Protein AF-S6UT61-F1 (afdb_monomer_lite)

Radius of gyration: 16.32 Å; chains: 1; bounding box: 51×24×48 Å

InterPro domains:
  IPR050692 HTH-type transcriptional repressor FabR [PTHR47752] (1-132)
  IPR054129 DesT tetracyclin repressor-like, C-terminal domain [PF21943] (9-123)

Organism: NCBI:txid1194404

Sequence (134 aa):
MRHNEFAMGGLIRASVKIFLERVAANRSQFLFLAREQYGGSLKVRQALGALREGISADLTADLAKMPKWQHLNADALSIIADLVVKSVFAMLPELIDPPPASLAPHLTPQAKITQQLRFIFIGARHWRGLGSHD

pLDDT: mean 84.55, std 11.59, range [38.84, 96.5]

Secondary structure (DSSP, 8-state):
-HHHHHHHHHHHHHHHHHHHHHHHHTHHHHHHHHHHTTSS-HHHHHHHHHHHHHHHHHHHHHHHT-GGGTTS-HHHHHHHHHHHHHHHHHHHHHHHSPPPTT--GGGSHHHHHHHHHHHHHHHHHH---SPP--

Structure (mmCIF, N/CA/C/O backbone):
data_AF-S6UT61-F1
#
_entry.id   AF-S6UT61-F1
#
loop_
_atom_site.group_PDB
_atom_site.id
_atom_site.type_symbol
_atom_site.label_atom_id
_atom_site.label_alt_id
_atom_site.label_comp_id
_atom_site.label_asym_id
_atom_site.label_entity_id
_atom_site.label_seq_id
_atom_site.pdbx_PDB_ins_code
_atom_site.Cartn_x
_atom_site.Cartn_y
_atom_site.Cartn_z
_atom_site.occupancy
_atom_site.B_iso_or_equiv
_atom_site.auth_seq_id
_atom_site.auth_comp_id
_atom_site.auth_asym_id
_atom_site.auth_atom_id
_atom_site.pdbx_PDB_model_num
ATOM 1 N N . MET A 1 1 ? 0.206 2.736 -27.798 1.00 49.72 1 MET A N 1
ATOM 2 C CA . MET A 1 1 ? 0.309 3.205 -26.393 1.00 49.72 1 MET A CA 1
ATOM 3 C C . MET A 1 1 ? -0.981 3.001 -25.588 1.00 49.72 1 MET A C 1
ATOM 5 O O . MET A 1 1 ? -0.908 2.320 -24.574 1.00 49.72 1 MET A O 1
ATOM 9 N N . ARG A 1 2 ? -2.160 3.444 -26.062 1.00 50.34 2 ARG A N 1
ATOM 10 C CA . ARG A 1 2 ? -3.456 3.320 -25.348 1.00 50.34 2 ARG A CA 1
ATOM 11 C C . ARG A 1 2 ? -3.821 1.912 -24.833 1.00 50.34 2 ARG A C 1
ATOM 13 O O . ARG A 1 2 ? -4.265 1.776 -23.701 1.00 50.34 2 ARG A O 1
ATOM 20 N N . HIS A 1 3 ? -3.587 0.847 -25.608 1.00 49.12 3 HIS A N 1
ATOM 21 C CA . HIS A 1 3 ? -3.941 -0.530 -25.209 1.00 49.12 3 HIS A CA 1
ATOM 22 C C . HIS A 1 3 ? -3.288 -0.965 -23.878 1.00 49.12 3 HIS A C 1
ATOM 24 O O . HIS A 1 3 ? -3.921 -1.604 -23.041 1.00 49.12 3 HIS A O 1
ATOM 30 N N . ASN A 1 4 ? -2.046 -0.534 -23.631 1.00 55.66 4 ASN A N 1
ATOM 31 C CA . ASN A 1 4 ? -1.285 -0.912 -22.437 1.00 55.66 4 ASN A CA 1
ATOM 32 C C . ASN A 1 4 ? -1.665 -0.081 -21.191 1.00 55.66 4 ASN A C 1
ATOM 34 O O . ASN A 1 4 ? -1.335 -0.449 -20.063 1.00 55.66 4 ASN A O 1
ATOM 38 N N . GLU A 1 5 ? -2.334 1.062 -21.373 1.00 57.28 5 GLU A N 1
ATOM 39 C CA . GLU A 1 5 ? -2.908 1.878 -20.292 1.00 57.28 5 GLU A CA 1
ATOM 40 C C . GLU A 1 5 ? -4.273 1.346 -19.857 1.00 57.28 5 GLU A C 1
ATOM 42 O O . GLU A 1 5 ? -4.550 1.283 -18.660 1.00 57.28 5 GLU A O 1
ATOM 47 N N . PHE A 1 6 ? -5.096 0.891 -20.809 1.00 57.09 6 PHE A N 1
ATOM 48 C CA . PHE A 1 6 ? -6.367 0.227 -20.512 1.00 57.09 6 PHE A CA 1
ATOM 49 C C . PHE A 1 6 ? -6.155 -1.107 -19.791 1.00 57.09 6 PHE A C 1
ATOM 51 O O . PHE A 1 6 ? -6.825 -1.362 -18.792 1.00 57.09 6 PHE A O 1
ATOM 58 N N . ALA A 1 7 ? -5.170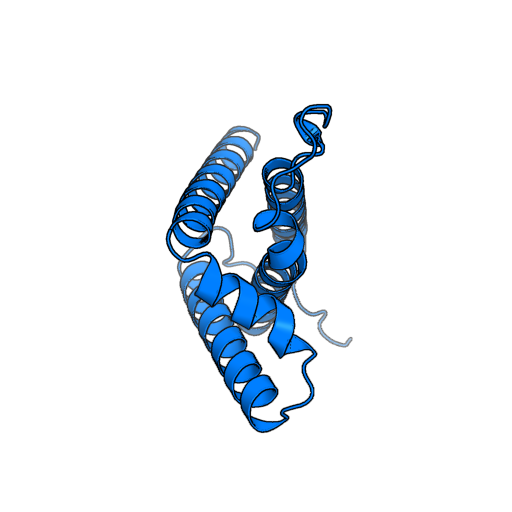 -1.907 -20.216 1.00 61.31 7 ALA A N 1
ATOM 59 C CA . ALA A 1 7 ? -4.812 -3.150 -19.534 1.00 61.31 7 ALA A CA 1
ATOM 60 C C . ALA A 1 7 ? -4.322 -2.906 -18.093 1.00 61.31 7 ALA A C 1
ATOM 62 O O . ALA A 1 7 ? -4.744 -3.594 -17.166 1.00 61.31 7 ALA A O 1
ATOM 63 N N . MET A 1 8 ? -3.481 -1.886 -17.876 1.00 64.31 8 MET A N 1
ATOM 64 C CA . MET A 1 8 ? -3.005 -1.536 -16.532 1.00 64.31 8 MET A CA 1
ATOM 65 C C . MET A 1 8 ? -4.132 -0.977 -15.652 1.00 64.31 8 MET A C 1
ATOM 67 O O . MET A 1 8 ? -4.265 -1.377 -14.500 1.00 64.31 8 MET A O 1
ATOM 71 N N . GLY A 1 9 ? -4.982 -0.103 -16.196 1.00 65.12 9 GLY A N 1
ATOM 72 C CA . GLY A 1 9 ? -6.158 0.402 -15.487 1.00 65.12 9 GLY A CA 1
ATOM 73 C C . GLY A 1 9 ? -7.153 -0.706 -15.126 1.00 65.12 9 GLY A C 1
ATOM 74 O O . GLY A 1 9 ? -7.752 -0.656 -14.052 1.00 65.12 9 GLY A O 1
ATOM 75 N N . GLY A 1 10 ? -7.296 -1.719 -15.986 1.00 73.44 10 GLY A N 1
ATOM 76 C CA . GLY A 1 10 ? -8.080 -2.924 -15.714 1.00 73.44 10 GLY A CA 1
ATOM 77 C C . GLY A 1 10 ? -7.491 -3.761 -14.579 1.00 73.44 10 GLY A C 1
ATOM 78 O O . GLY A 1 10 ? -8.215 -4.116 -13.651 1.00 73.44 10 GLY A O 1
ATOM 79 N N . LEU A 1 11 ? -6.175 -3.997 -14.603 1.00 76.12 11 LEU A N 1
ATOM 80 C CA . LEU A 1 11 ? -5.480 -4.762 -13.565 1.00 76.12 11 LEU A CA 1
ATOM 81 C C . LEU A 1 11 ? -5.536 -4.059 -12.201 1.00 76.12 11 LEU A C 1
ATOM 83 O O . LEU A 1 11 ? -5.898 -4.685 -11.213 1.00 76.12 11 LEU A O 1
ATOM 87 N N . ILE A 1 12 ? -5.273 -2.747 -12.152 1.00 78.81 12 ILE A N 1
ATOM 88 C CA . ILE A 1 12 ? -5.366 -1.955 -10.914 1.00 78.81 12 ILE A CA 1
ATOM 89 C C . ILE A 1 12 ? -6.779 -2.038 -10.338 1.00 78.81 12 ILE A C 1
ATOM 91 O O . ILE A 1 12 ? -6.944 -2.289 -9.149 1.00 78.81 12 ILE A O 1
ATOM 95 N N . ARG A 1 13 ? -7.809 -1.867 -11.174 1.00 76.88 13 ARG A N 1
ATOM 96 C CA . ARG A 1 13 ? -9.203 -1.937 -10.722 1.00 76.88 13 ARG A CA 1
ATOM 97 C C . ARG A 1 13 ? -9.549 -3.318 -10.160 1.00 76.88 13 ARG A C 1
ATOM 99 O O . ARG A 1 13 ? -10.234 -3.387 -9.143 1.00 76.88 13 ARG A O 1
ATOM 106 N N . ALA A 1 14 ? -9.087 -4.390 -10.803 1.00 80.62 14 ALA A N 1
ATOM 107 C CA . ALA A 1 14 ? -9.299 -5.755 -10.331 1.00 80.62 14 ALA A CA 1
ATOM 108 C C . ALA A 1 14 ? -8.593 -6.004 -8.989 1.00 80.62 14 ALA A C 1
ATOM 110 O O . ALA A 1 14 ? -9.234 -6.464 -8.046 1.00 80.62 14 ALA A O 1
ATOM 111 N N . SER A 1 15 ? -7.320 -5.621 -8.864 1.00 79.50 15 SER A N 1
ATOM 112 C CA . SER A 1 15 ? -6.554 -5.772 -7.621 1.00 79.50 15 SER A CA 1
ATOM 113 C C . SER A 1 15 ? -7.141 -4.953 -6.473 1.00 79.50 15 SER A C 1
ATOM 115 O O . SER A 1 15 ? -7.285 -5.469 -5.367 1.00 79.50 15 SER A O 1
ATOM 117 N N . VAL A 1 16 ? -7.552 -3.705 -6.733 1.00 81.56 16 VAL A N 1
ATOM 118 C CA . VAL A 1 16 ? -8.253 -2.872 -5.744 1.00 81.56 16 VAL A CA 1
ATOM 119 C C . VAL A 1 16 ? -9.551 -3.542 -5.314 1.00 81.56 16 VAL A C 1
ATOM 121 O O . VAL A 1 16 ? -9.821 -3.615 -4.123 1.00 81.56 16 VAL A O 1
ATOM 124 N N . LYS A 1 17 ? -10.346 -4.069 -6.251 1.00 82.50 17 LYS A N 1
ATOM 125 C CA . LYS A 1 17 ? -11.600 -4.751 -5.912 1.00 82.50 17 LYS A CA 1
ATOM 126 C C . LYS A 1 17 ? -11.359 -5.949 -4.985 1.00 82.50 17 LYS A C 1
ATOM 128 O O . LYS A 1 17 ? -12.002 -6.030 -3.946 1.00 82.50 17 LYS A O 1
ATOM 133 N N . ILE A 1 18 ? -10.399 -6.816 -5.316 1.00 84.75 18 ILE A N 1
ATOM 134 C CA . ILE A 1 18 ? -10.035 -7.980 -4.487 1.00 84.75 18 ILE A CA 1
ATOM 135 C C . ILE A 1 18 ? -9.564 -7.534 -3.097 1.00 84.75 18 ILE A C 1
ATOM 137 O O . ILE A 1 18 ? -9.953 -8.114 -2.084 1.00 84.75 18 ILE A O 1
ATOM 141 N N . PHE A 1 19 ? -8.745 -6.483 -3.028 1.00 84.69 19 PHE A N 1
ATOM 142 C CA . PHE A 1 19 ? -8.306 -5.919 -1.756 1.00 84.69 19 PHE A CA 1
ATOM 143 C C . PHE A 1 19 ? -9.489 -5.422 -0.914 1.00 84.69 19 PHE A C 1
ATOM 145 O O . PHE A 1 19 ? -9.584 -5.757 0.263 1.00 84.69 19 PHE A O 1
ATOM 152 N N . LEU A 1 20 ? -10.430 -4.691 -1.515 1.00 82.44 20 LEU A N 1
ATOM 153 C CA . LEU A 1 20 ? -11.619 -4.193 -0.819 1.00 82.44 20 LEU A CA 1
ATOM 154 C C . LEU A 1 20 ? -12.535 -5.318 -0.334 1.00 82.44 20 LEU A C 1
ATOM 156 O O . LEU A 1 20 ? -13.057 -5.234 0.774 1.00 82.44 2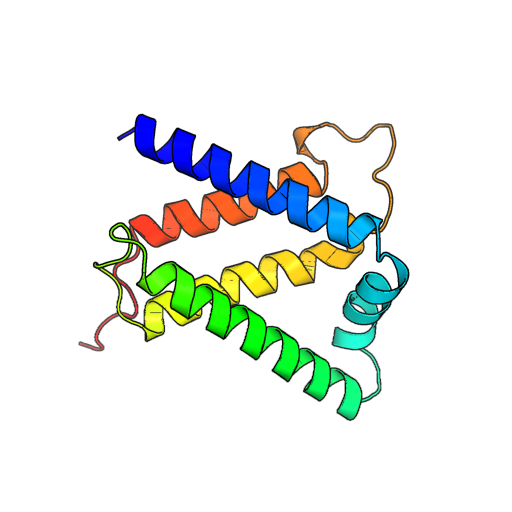0 LEU A O 1
ATOM 160 N N . GLU A 1 21 ? -12.683 -6.392 -1.110 1.00 85.12 21 GLU A N 1
ATOM 161 C CA . GLU A 1 21 ? -13.404 -7.595 -0.678 1.00 85.12 21 GLU A CA 1
ATOM 162 C C . GLU A 1 21 ? -12.748 -8.212 0.570 1.00 85.12 21 GLU A C 1
ATOM 164 O O . GLU A 1 21 ? -13.440 -8.588 1.519 1.00 85.12 21 GLU A O 1
ATOM 169 N N . ARG A 1 22 ? -11.409 -8.248 0.630 1.00 86.38 22 ARG A N 1
ATOM 170 C CA . ARG A 1 22 ? -10.668 -8.714 1.815 1.00 86.38 22 ARG A CA 1
ATOM 171 C C . ARG A 1 22 ? -10.803 -7.775 3.011 1.00 86.38 22 ARG A C 1
ATOM 173 O O . ARG A 1 22 ? -10.945 -8.275 4.129 1.00 86.38 22 ARG A O 1
ATOM 180 N N . VAL A 1 23 ? -10.785 -6.459 2.790 1.00 85.19 23 VAL A N 1
ATOM 181 C CA . VAL A 1 23 ? -11.009 -5.449 3.839 1.00 85.19 23 VAL A CA 1
ATOM 182 C C . VAL A 1 23 ? -12.406 -5.601 4.432 1.00 85.19 23 VAL A C 1
ATOM 184 O O . VAL A 1 23 ? -12.543 -5.677 5.651 1.00 85.19 23 VAL A O 1
ATOM 187 N N . ALA A 1 24 ? -13.429 -5.724 3.584 1.00 82.81 24 ALA A N 1
ATOM 188 C CA . ALA A 1 24 ? -14.809 -5.921 4.014 1.00 82.81 24 ALA A CA 1
ATOM 189 C C . ALA A 1 24 ? -14.977 -7.226 4.811 1.00 82.81 24 ALA A C 1
ATOM 191 O O . ALA A 1 24 ? -15.592 -7.220 5.877 1.00 82.81 24 ALA A O 1
ATOM 192 N N . ALA A 1 25 ? -14.370 -8.323 4.345 1.00 87.69 25 ALA A N 1
ATOM 193 C CA . ALA A 1 25 ? -14.421 -9.618 5.025 1.00 87.69 25 ALA A CA 1
ATOM 194 C C . ALA A 1 25 ? -13.674 -9.644 6.374 1.00 87.69 25 ALA A C 1
ATOM 196 O O . ALA A 1 25 ? -14.007 -10.451 7.236 1.00 87.69 25 ALA A O 1
ATOM 197 N N . ASN A 1 26 ? -12.679 -8.771 6.578 1.00 88.50 26 ASN A N 1
ATOM 198 C CA . ASN A 1 26 ? -11.824 -8.750 7.775 1.00 88.50 26 ASN A CA 1
ATOM 199 C C . ASN A 1 26 ? -11.834 -7.378 8.469 1.00 88.50 26 ASN A C 1
ATOM 201 O O . ASN A 1 26 ? -10.810 -6.915 8.978 1.00 88.50 26 ASN A O 1
ATOM 205 N N . ARG A 1 27 ? -12.998 -6.716 8.494 1.00 85.56 27 ARG A N 1
ATOM 206 C CA . ARG A 1 27 ? -13.151 -5.309 8.906 1.00 85.56 27 ARG A CA 1
ATOM 207 C C . ARG A 1 27 ? -12.454 -4.963 10.226 1.00 85.56 27 ARG A C 1
ATOM 209 O O . ARG A 1 27 ? -11.753 -3.960 10.300 1.00 85.56 27 ARG A O 1
ATOM 216 N N . SER A 1 28 ? -12.628 -5.780 11.266 1.00 88.38 28 SER A N 1
ATOM 217 C CA . SER A 1 28 ? -12.046 -5.535 12.596 1.00 88.38 28 SER A CA 1
ATOM 218 C C . SER A 1 28 ? -10.515 -5.541 12.590 1.00 88.38 28 SER A C 1
ATOM 220 O O . SER A 1 28 ? -9.897 -4.707 13.250 1.00 88.38 28 SER A O 1
ATOM 222 N N . GLN A 1 29 ? -9.902 -6.433 11.810 1.00 89.31 29 GLN A N 1
ATOM 223 C CA . GLN A 1 29 ? -8.449 -6.509 11.668 1.00 89.31 29 GLN A CA 1
ATOM 224 C C . GLN A 1 29 ? -7.923 -5.262 10.958 1.00 89.31 29 GLN A C 1
ATOM 226 O O . GLN A 1 29 ? -6.997 -4.621 11.443 1.00 89.31 29 GLN A O 1
ATOM 231 N N . PHE A 1 30 ? -8.557 -4.850 9.858 1.00 88.38 30 PHE A N 1
ATOM 232 C CA . PHE A 1 30 ? -8.142 -3.645 9.139 1.00 88.38 30 PHE A CA 1
ATOM 233 C C . PHE A 1 30 ? -8.379 -2.355 9.939 1.00 88.38 30 PHE A C 1
ATOM 235 O O . PHE A 1 30 ? -7.557 -1.444 9.850 1.00 88.38 30 PHE A O 1
ATOM 242 N N . LEU A 1 31 ? -9.416 -2.288 10.784 1.00 86.50 31 LEU A N 1
ATOM 243 C CA . LEU A 1 31 ? -9.593 -1.186 11.745 1.00 86.50 31 LEU A CA 1
ATOM 244 C C . LEU A 1 31 ? -8.458 -1.118 12.755 1.00 86.50 31 LEU A C 1
ATOM 246 O O . LEU A 1 31 ? -7.965 -0.032 13.052 1.00 86.50 31 LEU A O 1
ATOM 250 N N . PHE A 1 32 ? -8.039 -2.270 13.276 1.00 89.56 32 PHE A N 1
ATOM 251 C CA . PHE A 1 32 ? -6.894 -2.342 14.171 1.00 89.56 32 PHE A CA 1
ATOM 252 C C . PHE A 1 32 ? -5.630 -1.813 13.479 1.00 89.56 32 PHE A C 1
ATOM 254 O O . PHE A 1 32 ? -4.970 -0.931 14.025 1.00 89.56 32 PHE A O 1
ATOM 261 N N . LEU A 1 33 ? -5.349 -2.255 12.245 1.00 88.44 33 LEU A N 1
ATOM 262 C CA . LEU A 1 33 ? -4.211 -1.752 11.460 1.00 88.44 33 LEU A CA 1
ATOM 263 C C . LEU A 1 33 ? -4.288 -0.228 11.249 1.00 88.44 33 LEU A C 1
ATOM 265 O O . LEU A 1 33 ? -3.282 0.471 11.378 1.00 88.44 33 LEU A O 1
ATOM 269 N N . ALA A 1 34 ? -5.478 0.284 10.929 1.00 87.06 34 ALA A N 1
ATOM 270 C CA . ALA A 1 34 ? -5.721 1.696 10.653 1.00 87.06 34 ALA A CA 1
ATOM 271 C C . ALA A 1 34 ? -5.632 2.589 11.902 1.00 87.06 34 ALA A C 1
ATOM 273 O O . ALA A 1 34 ? -5.216 3.743 11.799 1.00 87.06 34 ALA A O 1
ATOM 274 N N . ARG A 1 35 ? -5.999 2.076 13.079 1.00 87.12 35 ARG A N 1
ATOM 275 C CA . ARG A 1 35 ? -5.946 2.816 14.346 1.00 87.12 35 ARG A CA 1
ATOM 276 C C . ARG A 1 35 ? -4.556 2.777 14.971 1.00 87.12 35 ARG A C 1
ATOM 278 O O . ARG A 1 35 ? -4.025 3.806 15.381 1.00 87.12 35 ARG A O 1
ATOM 285 N N . GLU A 1 36 ? -3.952 1.596 15.031 1.00 90.75 36 GLU A N 1
ATOM 286 C CA . GLU A 1 36 ? -2.730 1.387 15.806 1.00 90.75 36 GLU A CA 1
ATOM 287 C C . GLU A 1 36 ? -1.456 1.842 15.085 1.00 90.75 36 GLU A C 1
ATOM 289 O O . GLU A 1 36 ? -0.423 2.010 15.730 1.00 90.75 36 GLU A O 1
ATOM 294 N N . GLN A 1 37 ? -1.523 2.152 13.783 1.00 83.69 37 GLN A N 1
ATOM 295 C CA . GLN A 1 37 ? -0.410 2.783 13.055 1.00 83.69 37 GLN A CA 1
ATOM 296 C C . GLN A 1 37 ? 0.062 4.104 13.688 1.00 83.69 37 GLN A C 1
ATOM 298 O O . GLN A 1 37 ? 1.237 4.447 13.578 1.00 83.69 37 GLN A O 1
ATOM 303 N N . TYR A 1 38 ? -0.830 4.806 14.392 1.00 84.38 38 TYR A N 1
ATOM 304 C CA . TYR A 1 38 ? -0.532 6.026 15.148 1.00 84.38 38 TYR A CA 1
ATOM 305 C C . TYR A 1 38 ? -0.913 5.889 16.634 1.00 84.38 38 TYR A C 1
ATOM 307 O O . TYR A 1 38 ? -0.986 6.882 17.355 1.00 84.38 38 TYR A O 1
ATOM 315 N N . GLY A 1 39 ? -1.167 4.659 17.097 1.00 86.38 39 GLY A N 1
ATOM 316 C CA . GLY A 1 39 ? -1.556 4.356 18.474 1.00 86.38 39 GLY A CA 1
ATOM 317 C C . GLY A 1 39 ? -0.402 4.520 19.466 1.00 86.38 39 GLY A C 1
ATOM 318 O O . GLY A 1 39 ? 0.759 4.666 19.083 1.00 86.38 39 GLY A O 1
ATOM 319 N N . GLY A 1 40 ? -0.698 4.468 20.768 1.00 89.06 40 GLY A N 1
ATOM 320 C CA . GLY A 1 40 ? 0.288 4.727 21.829 1.00 89.06 40 GLY A CA 1
ATOM 321 C C . GLY A 1 40 ? 1.378 3.656 21.976 1.00 89.06 40 GLY A C 1
ATOM 322 O O . GLY A 1 40 ? 2.491 3.962 22.406 1.00 89.06 40 GLY A O 1
ATOM 323 N N . SER A 1 41 ? 1.113 2.412 21.567 1.00 95.06 41 SER A N 1
ATOM 324 C CA . SER A 1 41 ? 2.040 1.291 21.766 1.00 95.06 41 SER A CA 1
ATOM 325 C C . SER A 1 41 ? 3.169 1.264 20.733 1.00 95.06 41 SER A C 1
ATOM 327 O O . SER A 1 41 ? 2.954 0.940 19.566 1.00 95.06 41 SER A O 1
ATOM 329 N N . LEU A 1 42 ? 4.405 1.527 21.174 1.00 93.69 42 LEU A N 1
ATOM 330 C CA . LEU A 1 42 ? 5.590 1.449 20.310 1.00 93.69 42 LEU A CA 1
ATOM 331 C C . LEU A 1 42 ? 5.775 0.051 19.703 1.00 93.69 42 LEU A C 1
ATOM 333 O O . LEU A 1 42 ? 6.044 -0.054 18.511 1.00 93.69 42 LEU A O 1
ATOM 337 N N . LYS A 1 43 ? 5.581 -1.011 20.497 1.00 95.56 43 LYS A N 1
ATOM 338 C CA . LYS A 1 43 ? 5.719 -2.400 20.026 1.00 95.56 43 LYS A CA 1
ATOM 339 C C . LYS A 1 43 ? 4.747 -2.709 18.888 1.00 95.56 43 LYS A C 1
ATOM 341 O O . LYS A 1 43 ? 5.129 -3.339 17.908 1.00 95.56 43 LYS A O 1
ATOM 346 N N . VAL A 1 44 ? 3.503 -2.235 18.999 1.00 94.00 44 VAL A N 1
ATOM 347 C CA . VAL A 1 44 ? 2.497 -2.424 17.946 1.00 94.00 44 VAL A CA 1
ATOM 348 C C . VAL A 1 44 ? 2.867 -1.616 16.705 1.00 94.00 44 VAL A C 1
ATOM 350 O O . VAL A 1 44 ? 2.857 -2.170 15.609 1.00 94.00 44 VAL A O 1
ATOM 353 N N . ARG A 1 45 ? 3.285 -0.351 16.854 1.00 92.50 45 ARG A N 1
ATOM 354 C CA . ARG A 1 45 ? 3.751 0.461 15.715 1.00 92.50 45 ARG A CA 1
ATOM 355 C C . ARG A 1 45 ? 4.933 -0.180 14.982 1.00 92.50 45 ARG A C 1
ATOM 357 O O . ARG A 1 45 ? 4.947 -0.176 13.757 1.00 92.50 45 ARG A O 1
ATOM 364 N N . GLN A 1 46 ? 5.888 -0.764 15.706 1.00 94.19 46 GLN A N 1
ATOM 365 C CA . GLN A 1 46 ? 7.026 -1.479 15.116 1.00 94.19 46 GLN A CA 1
ATOM 366 C C . GLN A 1 46 ? 6.588 -2.739 14.362 1.00 94.19 46 GLN A C 1
ATOM 368 O O . GLN A 1 46 ? 7.018 -2.946 13.231 1.00 94.19 46 GLN A O 1
ATOM 373 N N . ALA A 1 47 ? 5.691 -3.543 14.939 1.00 94.56 47 ALA A N 1
ATOM 374 C CA . ALA A 1 47 ? 5.153 -4.726 14.266 1.00 94.56 47 ALA A CA 1
ATOM 375 C C . ALA A 1 47 ? 4.380 -4.361 12.984 1.00 94.56 47 ALA A C 1
ATOM 377 O O . ALA A 1 47 ? 4.522 -5.024 11.959 1.00 94.56 47 ALA A O 1
ATOM 378 N N . LEU A 1 48 ? 3.603 -3.273 13.016 1.00 91.56 48 LEU A N 1
ATOM 379 C CA . LEU A 1 48 ? 2.919 -2.738 11.836 1.00 91.56 48 LEU A CA 1
ATOM 380 C C . LEU A 1 48 ? 3.897 -2.190 10.791 1.00 91.56 48 LEU A C 1
ATOM 382 O O . LEU A 1 48 ? 3.655 -2.352 9.597 1.00 91.56 48 LEU A O 1
ATOM 386 N N . GLY A 1 49 ? 4.988 -1.558 11.229 1.00 92.12 49 GLY A N 1
ATOM 387 C CA . GLY A 1 49 ? 6.086 -1.132 10.362 1.00 92.12 49 GLY A CA 1
ATOM 388 C C . GLY A 1 49 ? 6.694 -2.314 9.612 1.00 92.12 49 GLY A C 1
ATOM 389 O O . GLY A 1 49 ? 6.686 -2.315 8.386 1.00 92.12 49 GLY A O 1
ATOM 390 N N . ALA A 1 50 ? 7.084 -3.366 10.334 1.00 94.50 50 ALA A N 1
ATOM 391 C CA . ALA A 1 50 ? 7.642 -4.584 9.745 1.00 94.50 50 ALA A CA 1
ATOM 392 C C . ALA A 1 50 ? 6.662 -5.280 8.781 1.00 94.50 50 ALA A C 1
ATOM 394 O O . ALA A 1 50 ? 7.057 -5.741 7.713 1.00 94.50 50 ALA A O 1
ATOM 395 N N . LEU A 1 51 ? 5.365 -5.312 9.116 1.00 92.25 51 LEU A N 1
ATOM 396 C CA . LEU A 1 51 ? 4.332 -5.820 8.209 1.00 92.25 51 LEU A CA 1
ATOM 397 C C . LEU A 1 51 ? 4.288 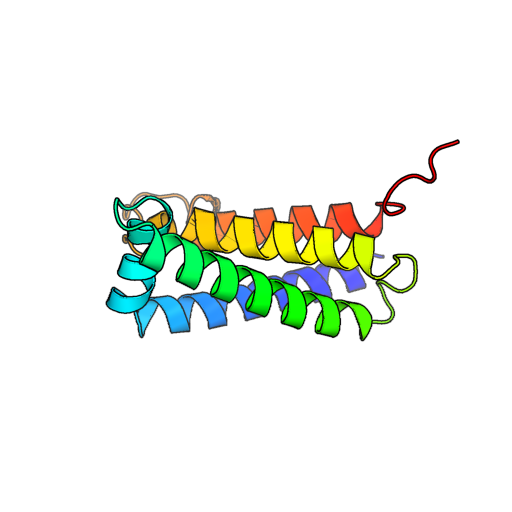-5.021 6.898 1.00 92.25 51 LEU A C 1
ATOM 399 O O . LEU A 1 51 ? 4.215 -5.610 5.821 1.00 92.25 51 LEU A O 1
ATOM 403 N N . ARG A 1 52 ? 4.327 -3.686 6.974 1.00 91.94 52 ARG A N 1
ATOM 404 C CA . ARG A 1 52 ? 4.329 -2.819 5.785 1.00 91.94 52 ARG A CA 1
ATOM 405 C C . ARG A 1 52 ? 5.581 -3.018 4.946 1.00 91.94 52 ARG A C 1
ATOM 407 O O . ARG A 1 52 ? 5.462 -3.120 3.732 1.00 91.94 52 ARG A O 1
ATOM 414 N N . GLU A 1 53 ? 6.742 -3.104 5.585 1.00 94.00 53 GLU A N 1
ATOM 415 C CA . GLU A 1 53 ? 8.017 -3.374 4.916 1.00 94.00 53 GLU A CA 1
ATOM 416 C C . GLU A 1 53 ? 7.985 -4.713 4.173 1.00 94.00 53 GLU A C 1
ATOM 418 O O . GLU A 1 53 ? 8.370 -4.762 3.008 1.00 94.00 53 GLU A O 1
ATOM 423 N N . GLY A 1 54 ? 7.440 -5.768 4.792 1.00 95.31 54 GLY A N 1
ATOM 424 C CA . GLY A 1 54 ? 7.252 -7.068 4.142 1.00 95.31 54 GLY A CA 1
ATOM 425 C C . GLY A 1 54 ? 6.355 -6.988 2.903 1.00 95.31 54 GLY A C 1
ATOM 426 O O . GLY A 1 54 ? 6.741 -7.449 1.833 1.00 95.31 54 GLY A O 1
ATOM 427 N N . ILE A 1 55 ? 5.200 -6.319 3.007 1.00 91.69 55 ILE A N 1
ATOM 428 C CA . ILE A 1 55 ? 4.286 -6.129 1.864 1.00 91.69 55 ILE A CA 1
ATOM 429 C C . ILE A 1 55 ? 4.960 -5.318 0.744 1.00 91.69 55 ILE A C 1
ATOM 431 O O . ILE A 1 55 ? 4.803 -5.636 -0.437 1.00 91.69 55 ILE A O 1
ATOM 435 N N . SER A 1 56 ? 5.717 -4.274 1.091 1.00 93.75 56 SER A N 1
ATOM 436 C CA . SER A 1 56 ? 6.477 -3.480 0.120 1.00 93.75 56 SER A CA 1
ATOM 437 C C . SER A 1 56 ? 7.573 -4.306 -0.557 1.00 93.75 56 SER A C 1
ATOM 439 O O . SER A 1 56 ? 7.768 -4.179 -1.767 1.00 93.75 56 SER A O 1
ATOM 441 N N . ALA A 1 57 ? 8.264 -5.176 0.182 1.00 94.75 57 ALA A N 1
ATOM 442 C CA . ALA A 1 57 ? 9.283 -6.067 -0.365 1.00 94.75 57 ALA A CA 1
ATOM 443 C C . ALA A 1 57 ? 8.679 -7.083 -1.350 1.00 94.75 57 ALA A C 1
ATOM 445 O O . ALA A 1 57 ? 9.198 -7.235 -2.459 1.00 94.75 57 ALA A O 1
ATOM 446 N N . ASP A 1 58 ? 7.545 -7.697 -1.002 1.00 92.62 58 ASP A N 1
ATOM 447 C CA . ASP A 1 58 ? 6.817 -8.612 -1.890 1.00 92.62 58 ASP A CA 1
ATOM 448 C C . ASP A 1 58 ? 6.385 -7.905 -3.183 1.00 92.62 58 ASP A C 1
ATOM 450 O O . ASP A 1 58 ? 6.630 -8.395 -4.290 1.00 92.62 58 ASP A O 1
ATOM 454 N N . LEU A 1 59 ? 5.818 -6.698 -3.063 1.00 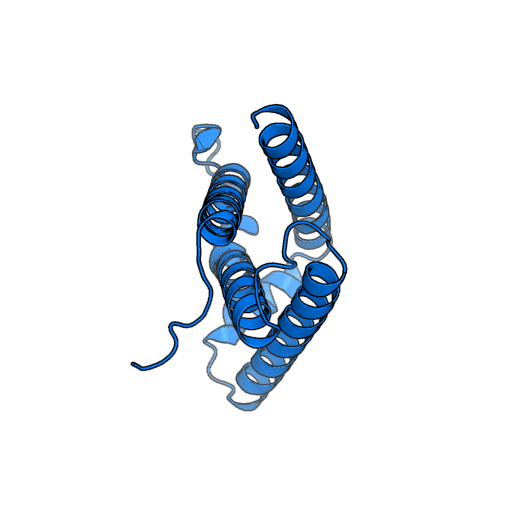92.69 59 LEU A N 1
ATOM 455 C CA . LEU A 1 59 ? 5.429 -5.898 -4.222 1.00 92.69 59 LEU A CA 1
ATOM 456 C C . LEU A 1 59 ? 6.644 -5.494 -5.072 1.00 92.69 59 LEU A C 1
ATOM 458 O O . LEU A 1 59 ? 6.564 -5.514 -6.299 1.00 92.69 59 LEU A O 1
ATOM 462 N N . THR A 1 60 ? 7.777 -5.171 -4.451 1.00 94.94 60 THR A N 1
ATOM 463 C CA . THR A 1 60 ? 9.034 -4.881 -5.161 1.00 94.94 60 THR A CA 1
ATOM 464 C C . THR A 1 60 ? 9.479 -6.086 -5.987 1.00 94.94 60 THR A C 1
ATOM 466 O O . THR A 1 60 ? 9.781 -5.943 -7.175 1.00 94.94 60 THR A O 1
ATOM 469 N N . ALA A 1 61 ? 9.462 -7.281 -5.390 1.00 93.19 61 ALA A N 1
ATOM 470 C CA . ALA A 1 61 ? 9.816 -8.522 -6.070 1.00 93.19 61 ALA A CA 1
ATOM 471 C C . ALA A 1 61 ? 8.867 -8.829 -7.239 1.00 93.19 61 ALA A C 1
ATOM 473 O O . ALA A 1 61 ? 9.310 -9.285 -8.296 1.00 93.19 61 ALA A O 1
ATOM 474 N N . ASP A 1 62 ? 7.574 -8.548 -7.093 1.00 90.50 62 ASP A N 1
ATOM 475 C CA . ASP A 1 62 ? 6.603 -8.722 -8.173 1.00 90.50 62 ASP A CA 1
ATOM 476 C C . ASP A 1 62 ? 6.773 -7.703 -9.299 1.00 90.50 62 ASP A C 1
ATOM 478 O O . ASP A 1 62 ? 6.692 -8.073 -10.473 1.00 90.50 62 ASP A O 1
ATOM 482 N N . LEU A 1 63 ? 7.066 -6.440 -8.978 1.00 90.94 63 LEU A N 1
ATOM 483 C CA . LEU A 1 63 ? 7.379 -5.422 -9.981 1.00 90.94 63 LEU A CA 1
ATOM 484 C C . LEU A 1 63 ? 8.647 -5.789 -10.764 1.00 90.94 63 LEU A C 1
ATOM 486 O O . LEU A 1 63 ? 8.651 -5.669 -11.990 1.00 90.94 63 LEU A O 1
ATOM 490 N N . ALA A 1 64 ? 9.678 -6.309 -10.095 1.00 92.19 64 ALA A N 1
ATOM 491 C CA . ALA A 1 64 ? 10.931 -6.717 -10.732 1.00 92.19 64 ALA A CA 1
ATOM 492 C C . ALA A 1 64 ? 10.746 -7.826 -11.787 1.00 92.19 64 ALA A C 1
ATOM 494 O O . ALA A 1 64 ? 11.491 -7.886 -12.765 1.00 92.19 64 ALA A O 1
ATOM 495 N N . LYS A 1 65 ? 9.719 -8.676 -11.642 1.00 90.19 65 LYS A N 1
ATOM 496 C CA . LYS A 1 65 ? 9.385 -9.728 -12.621 1.00 90.19 65 LYS A CA 1
ATOM 497 C C . LYS A 1 65 ? 8.715 -9.186 -13.888 1.00 90.19 65 LYS A C 1
ATOM 499 O O . LYS A 1 65 ? 8.583 -9.920 -14.867 1.00 90.19 65 LYS A O 1
ATOM 504 N N . MET A 1 66 ? 8.238 -7.937 -13.900 1.00 88.62 66 MET A N 1
ATOM 505 C CA . MET A 1 66 ? 7.471 -7.406 -15.029 1.00 88.62 66 MET A CA 1
ATOM 506 C C . MET A 1 66 ? 8.380 -6.716 -16.062 1.00 88.62 66 MET A C 1
ATOM 508 O O . MET A 1 66 ? 9.013 -5.710 -15.741 1.00 88.62 66 MET A O 1
ATOM 512 N N . PRO A 1 67 ? 8.342 -7.116 -17.351 1.00 86.75 67 PRO A N 1
ATOM 513 C CA . PRO A 1 67 ? 9.198 -6.526 -18.389 1.00 86.75 67 PRO A CA 1
ATOM 514 C C . PRO A 1 67 ? 9.061 -5.005 -18.552 1.00 86.75 67 PRO A C 1
ATOM 516 O O . PRO A 1 67 ? 9.996 -4.314 -18.933 1.00 86.75 67 PRO A O 1
ATOM 519 N N . LYS A 1 68 ? 7.886 -4.453 -18.232 1.00 85.69 68 LYS A N 1
ATOM 520 C CA . LYS A 1 68 ? 7.589 -3.018 -18.371 1.00 85.69 68 LYS A CA 1
ATOM 521 C C . LYS A 1 68 ? 8.384 -2.114 -17.416 1.00 85.69 68 LYS A C 1
ATOM 523 O O . LYS A 1 68 ? 8.432 -0.910 -17.655 1.00 85.69 68 LYS A O 1
ATOM 528 N N . TRP A 1 69 ? 8.978 -2.671 -16.360 1.00 90.62 69 TRP A N 1
ATOM 529 C CA . TRP A 1 69 ? 9.726 -1.920 -15.348 1.00 90.62 69 TRP A CA 1
ATOM 530 C C . TRP A 1 69 ? 11.245 -2.120 -15.442 1.00 90.62 69 TRP A C 1
ATOM 532 O O . TRP A 1 69 ? 11.971 -1.625 -14.594 1.00 90.62 69 TRP A O 1
ATOM 542 N N . GLN A 1 70 ? 11.744 -2.778 -16.497 1.00 87.38 70 GLN A N 1
ATOM 543 C CA . GLN A 1 70 ? 13.177 -3.071 -16.683 1.00 87.38 70 GLN A CA 1
ATOM 544 C C . GLN A 1 70 ? 14.084 -1.834 -16.784 1.00 87.38 70 GLN A C 1
ATOM 546 O O . GLN A 1 70 ? 15.296 -1.953 -16.655 1.00 87.38 70 GLN A O 1
ATOM 551 N N . HIS A 1 71 ? 13.514 -0.650 -17.019 1.00 89.44 71 HIS A N 1
ATOM 552 C CA . HIS A 1 71 ? 14.252 0.615 -17.033 1.00 89.44 71 HIS A CA 1
ATOM 553 C C . HIS A 1 71 ? 14.577 1.146 -15.624 1.00 89.44 71 HIS A C 1
ATOM 555 O O . HIS A 1 71 ? 15.260 2.158 -15.510 1.00 89.44 71 HIS A O 1
ATOM 561 N N . LEU A 1 72 ? 14.078 0.497 -14.566 1.00 92.88 72 LEU A N 1
ATOM 562 C CA . LEU A 1 72 ? 14.267 0.881 -13.169 1.00 92.88 72 LEU A CA 1
ATOM 563 C C . LEU A 1 72 ? 15.102 -0.168 -12.429 1.00 92.88 72 LEU A C 1
ATOM 565 O O . LEU A 1 72 ? 14.927 -1.370 -12.629 1.00 92.88 72 LEU A O 1
ATOM 569 N N . ASN A 1 73 ? 15.983 0.291 -11.539 1.00 92.88 73 ASN A N 1
ATOM 570 C CA . ASN A 1 73 ? 16.724 -0.581 -10.629 1.00 92.88 73 ASN A CA 1
ATOM 571 C C . ASN A 1 73 ? 15.870 -0.984 -9.409 1.00 92.88 73 ASN A C 1
ATOM 573 O O . ASN A 1 73 ? 14.789 -0.440 -9.177 1.00 92.88 73 ASN A O 1
ATOM 577 N N . ALA A 1 74 ? 16.365 -1.935 -8.611 1.00 92.06 74 ALA A N 1
ATOM 578 C CA . ALA A 1 74 ? 15.649 -2.451 -7.442 1.00 92.06 74 ALA A CA 1
ATOM 579 C C . ALA A 1 74 ? 15.282 -1.353 -6.423 1.00 92.06 74 ALA A C 1
ATOM 581 O O . ALA A 1 74 ? 14.170 -1.363 -5.900 1.00 92.06 74 ALA A O 1
ATOM 582 N N . ASP A 1 75 ? 16.162 -0.373 -6.203 1.00 94.88 75 ASP A N 1
ATOM 583 C CA . ASP A 1 75 ? 15.914 0.735 -5.271 1.00 94.88 75 ASP A CA 1
ATOM 584 C C . ASP A 1 75 ? 14.756 1.628 -5.737 1.00 94.88 75 ASP A C 1
ATOM 586 O O . ASP A 1 75 ? 13.875 1.985 -4.953 1.00 94.88 75 ASP A O 1
ATOM 590 N N . ALA A 1 76 ? 14.694 1.940 -7.035 1.00 95.31 76 ALA A N 1
ATOM 591 C CA . ALA A 1 76 ? 13.579 2.682 -7.614 1.00 95.31 76 ALA A CA 1
ATOM 592 C C . ALA A 1 76 ? 12.264 1.886 -7.539 1.00 95.31 76 ALA A C 1
ATOM 594 O O . ALA A 1 76 ? 11.216 2.451 -7.216 1.00 95.31 76 ALA A O 1
ATOM 595 N N . LEU A 1 77 ? 12.305 0.572 -7.786 1.00 94.94 77 LEU A N 1
ATOM 596 C CA . LEU A 1 77 ? 11.129 -0.292 -7.633 1.00 94.94 77 LEU A CA 1
ATOM 597 C C . LEU A 1 77 ? 10.639 -0.340 -6.181 1.00 94.94 77 LEU A C 1
ATOM 599 O O . LEU A 1 77 ? 9.429 -0.288 -5.958 1.00 94.94 77 LEU A O 1
ATOM 603 N N . SER A 1 78 ? 11.559 -0.366 -5.214 1.00 96.00 78 SER A N 1
ATOM 604 C CA . SER A 1 78 ? 11.247 -0.318 -3.782 1.00 96.00 78 SER A CA 1
ATOM 605 C C . SER A 1 78 ? 10.520 0.971 -3.397 1.00 96.00 78 SER A C 1
ATOM 607 O O . SER A 1 78 ? 9.497 0.927 -2.715 1.00 96.00 78 SER A O 1
ATOM 609 N N . ILE A 1 79 ? 10.953 2.119 -3.928 1.00 96.50 79 ILE A N 1
ATOM 610 C CA . ILE A 1 79 ? 10.273 3.407 -3.712 1.00 96.50 79 ILE A CA 1
ATOM 611 C C . ILE A 1 79 ? 8.851 3.399 -4.281 1.00 96.50 79 ILE A C 1
ATOM 613 O O . ILE A 1 79 ? 7.918 3.880 -3.634 1.00 96.50 79 ILE A O 1
ATOM 617 N N . ILE A 1 80 ? 8.661 2.844 -5.482 1.00 94.94 80 ILE A N 1
ATOM 618 C CA . ILE A 1 80 ? 7.326 2.728 -6.084 1.00 94.94 80 ILE A CA 1
ATOM 619 C C . ILE A 1 80 ? 6.435 1.828 -5.225 1.00 94.94 80 ILE A C 1
ATOM 621 O O . ILE A 1 80 ? 5.289 2.189 -4.948 1.00 94.94 80 ILE A O 1
ATOM 625 N N . ALA A 1 81 ? 6.950 0.672 -4.801 1.00 94.44 81 ALA A N 1
ATOM 626 C CA . ALA A 1 81 ? 6.215 -0.267 -3.967 1.00 94.44 81 ALA A CA 1
ATOM 627 C C . ALA A 1 81 ? 5.810 0.365 -2.629 1.00 94.44 81 ALA A C 1
ATOM 629 O O . ALA A 1 81 ? 4.636 0.320 -2.259 1.00 94.44 81 ALA A O 1
ATOM 630 N N . ASP A 1 82 ? 6.745 1.032 -1.954 1.00 95.25 82 ASP A N 1
ATOM 631 C CA . ASP A 1 82 ? 6.497 1.737 -0.699 1.00 95.25 82 ASP A CA 1
ATOM 632 C C . ASP A 1 82 ? 5.433 2.836 -0.854 1.00 95.25 82 ASP A C 1
ATOM 634 O O . ASP A 1 82 ? 4.506 2.923 -0.045 1.00 95.25 82 ASP A O 1
ATOM 638 N N . LEU A 1 83 ? 5.482 3.623 -1.936 1.00 95.75 83 LEU A N 1
ATOM 639 C CA . LEU A 1 83 ? 4.470 4.645 -2.214 1.00 95.75 83 LEU A CA 1
ATOM 640 C C . LEU A 1 83 ? 3.075 4.036 -2.432 1.00 95.75 83 LEU A C 1
ATOM 642 O O . LEU A 1 83 ? 2.079 4.565 -1.922 1.00 95.75 83 LEU A O 1
ATOM 646 N N . VAL A 1 84 ? 2.990 2.918 -3.158 1.00 92.81 84 VAL A N 1
ATOM 647 C CA . VAL A 1 84 ? 1.735 2.179 -3.371 1.00 92.81 84 VAL A CA 1
ATOM 648 C C . VAL A 1 84 ? 1.175 1.679 -2.040 1.00 92.81 84 VAL A C 1
ATOM 650 O O . VAL A 1 84 ? 0.009 1.943 -1.731 1.00 92.81 84 VAL A O 1
ATOM 653 N N . VAL A 1 85 ? 1.997 1.006 -1.232 1.00 92.00 85 VAL A N 1
ATOM 654 C CA . VAL A 1 85 ? 1.585 0.440 0.061 1.00 92.00 85 VAL A CA 1
ATOM 655 C C . VAL A 1 85 ? 1.147 1.548 1.015 1.00 92.00 85 VAL A C 1
ATOM 657 O O . VAL A 1 85 ? 0.051 1.471 1.575 1.00 92.00 85 VAL A O 1
ATOM 660 N N . LYS A 1 86 ? 1.924 2.629 1.141 1.00 91.69 86 LYS A N 1
ATOM 661 C CA . LYS A 1 86 ? 1.551 3.802 1.947 1.00 91.69 86 LYS A CA 1
ATOM 662 C C . LYS A 1 86 ? 0.219 4.403 1.510 1.00 91.69 86 LYS A C 1
ATOM 664 O O . LYS A 1 86 ? -0.617 4.680 2.368 1.00 91.69 86 LYS A O 1
ATOM 669 N N . SER A 1 87 ? -0.013 4.550 0.206 1.00 91.75 87 SER A N 1
ATOM 670 C CA . SER A 1 87 ? -1.272 5.101 -0.318 1.00 91.75 87 SER A CA 1
ATOM 671 C C . SER A 1 87 ? -2.478 4.236 0.057 1.00 91.75 87 SER A C 1
ATOM 673 O O . SER A 1 87 ? -3.506 4.754 0.488 1.00 91.75 87 SER A O 1
ATOM 675 N N . VAL A 1 88 ? -2.346 2.910 -0.044 1.00 88.44 88 VAL A N 1
ATOM 676 C CA . VAL A 1 88 ? -3.413 1.971 0.332 1.00 88.44 88 VAL A CA 1
ATOM 677 C C . VAL A 1 88 ? -3.677 2.008 1.838 1.00 88.44 88 VAL A C 1
ATOM 679 O O . VAL A 1 88 ? -4.830 2.119 2.254 1.00 88.44 88 VAL A O 1
ATOM 682 N N . PHE A 1 89 ? -2.627 1.960 2.662 1.00 87.56 89 PHE A N 1
ATOM 683 C CA . PHE A 1 89 ? -2.763 1.988 4.122 1.00 87.56 89 PHE A CA 1
ATOM 684 C C . PHE A 1 89 ? -3.347 3.308 4.635 1.00 87.56 89 PHE A C 1
ATOM 686 O O . PHE A 1 89 ? -4.163 3.291 5.554 1.00 87.56 89 PHE A O 1
ATOM 693 N N . ALA A 1 90 ? -2.975 4.438 4.031 1.00 87.44 90 ALA A N 1
ATOM 694 C CA . ALA A 1 90 ? -3.531 5.745 4.373 1.00 87.44 90 ALA A CA 1
ATOM 695 C C . ALA A 1 90 ? -5.034 5.841 4.061 1.00 87.44 90 ALA A C 1
ATOM 697 O O . ALA A 1 90 ? -5.759 6.533 4.767 1.00 87.44 90 ALA A O 1
ATOM 698 N N . MET A 1 91 ? -5.505 5.117 3.041 1.00 87.19 91 MET A N 1
ATOM 699 C CA . MET A 1 91 ? -6.917 5.072 2.657 1.00 87.19 91 MET A CA 1
ATOM 700 C C . MET A 1 91 ? -7.748 4.092 3.495 1.00 87.19 91 MET A C 1
ATOM 702 O O . MET A 1 91 ? -8.972 4.180 3.464 1.00 87.19 91 MET A O 1
ATOM 706 N N . LEU A 1 92 ? -7.133 3.182 4.264 1.00 84.31 92 LEU A N 1
ATOM 707 C CA . LEU A 1 92 ? -7.858 2.179 5.059 1.00 84.31 92 LEU A CA 1
ATOM 708 C C . LEU A 1 92 ? -8.986 2.755 5.933 1.00 84.31 92 LEU A C 1
ATOM 710 O O . LEU A 1 92 ? -10.069 2.179 5.884 1.00 84.31 92 LEU A O 1
ATOM 714 N N . PRO A 1 93 ? -8.810 3.866 6.679 1.00 81.62 93 PRO A N 1
ATOM 715 C CA . PRO A 1 93 ? -9.907 4.452 7.450 1.00 81.62 93 PRO A CA 1
ATOM 716 C C . PRO A 1 93 ? -11.117 4.800 6.570 1.00 81.62 93 PRO A C 1
ATOM 718 O O . PRO A 1 93 ? -12.241 4.425 6.884 1.00 81.62 93 PRO A O 1
ATOM 721 N N . GLU A 1 94 ? -10.873 5.435 5.417 1.00 81.69 94 GLU A N 1
ATOM 722 C CA . GLU A 1 94 ? -11.917 5.827 4.460 1.00 81.69 94 GLU A CA 1
ATOM 723 C C . GLU A 1 94 ? -12.578 4.621 3.772 1.00 81.69 94 GLU A C 1
ATOM 725 O O . GLU A 1 94 ? -13.716 4.716 3.325 1.00 81.69 94 GLU A O 1
ATOM 730 N N . LEU A 1 95 ? -11.872 3.493 3.649 1.00 74.81 95 LEU A N 1
ATOM 731 C CA . LEU A 1 95 ? -12.386 2.267 3.026 1.00 74.81 95 LEU A CA 1
ATOM 732 C C . LEU A 1 95 ? -13.279 1.445 3.964 1.00 74.81 95 LEU A C 1
ATOM 734 O O . LEU A 1 95 ? -14.048 0.605 3.497 1.00 74.81 95 LEU A O 1
ATOM 738 N N . ILE A 1 96 ? -13.131 1.630 5.276 1.00 74.12 96 ILE A N 1
ATOM 739 C CA . ILE A 1 96 ? -13.813 0.822 6.288 1.00 74.12 96 ILE A CA 1
ATOM 740 C C . ILE A 1 96 ? -15.164 1.422 6.697 1.00 74.12 96 ILE A C 1
ATOM 742 O O . ILE A 1 96 ? -16.082 0.684 7.091 1.00 74.12 96 ILE A O 1
ATOM 746 N N . ASP A 1 97 ? -15.282 2.743 6.626 1.00 72.88 97 ASP A N 1
ATOM 747 C CA . ASP A 1 97 ? -16.532 3.433 6.893 1.00 72.88 97 ASP A CA 1
ATOM 748 C C . ASP A 1 97 ? -17.347 3.560 5.600 1.00 72.88 97 ASP A C 1
ATOM 750 O O . ASP A 1 97 ? -16.808 3.925 4.552 1.00 72.88 97 ASP A O 1
ATOM 754 N N . PRO A 1 98 ? -18.648 3.217 5.627 1.00 66.75 98 PRO A N 1
ATOM 755 C CA . PRO A 1 98 ? -19.475 3.306 4.436 1.00 66.75 98 PRO A CA 1
ATOM 756 C C . PRO A 1 98 ? -19.541 4.766 3.958 1.00 66.75 98 PRO A C 1
ATOM 758 O O . PRO A 1 98 ? -19.800 5.662 4.768 1.00 66.75 98 PRO A O 1
ATOM 761 N N . PRO A 1 99 ? -19.328 5.031 2.654 1.00 69.06 99 PRO A N 1
ATOM 762 C CA . PRO A 1 99 ? -19.447 6.382 2.130 1.00 69.06 99 PRO A CA 1
ATOM 763 C C . PRO A 1 99 ? -20.892 6.886 2.293 1.00 69.06 99 PRO A C 1
ATOM 765 O O . PRO A 1 99 ? -21.830 6.084 2.246 1.00 69.06 99 PRO A O 1
ATOM 768 N N . PRO A 1 100 ? -21.104 8.207 2.430 1.00 74.62 100 PRO A N 1
ATOM 769 C CA . PRO A 1 100 ? -22.444 8.782 2.416 1.00 74.62 100 PRO A CA 1
ATOM 770 C C . PRO A 1 100 ? -23.215 8.340 1.166 1.00 74.62 100 PRO A C 1
ATOM 772 O O . PRO A 1 100 ? -22.662 8.339 0.067 1.00 74.62 100 PRO A O 1
ATOM 775 N N . ALA A 1 101 ? -24.504 8.019 1.305 1.00 72.25 101 ALA A N 1
ATOM 776 C CA . ALA A 1 101 ? -25.333 7.561 0.183 1.00 72.25 101 ALA A CA 1
ATOM 777 C C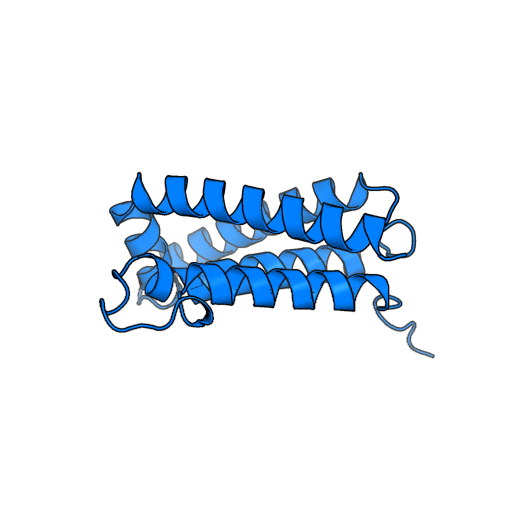 . ALA A 1 101 ? -25.436 8.586 -0.970 1.00 72.25 101 ALA A C 1
ATOM 779 O O . ALA A 1 101 ? -25.729 8.218 -2.103 1.00 72.25 101 ALA A O 1
ATOM 780 N N . SER A 1 102 ? -25.174 9.866 -0.689 1.00 79.25 102 SER A N 1
ATOM 781 C CA . SER A 1 102 ? -25.167 10.974 -1.652 1.00 79.25 102 SER A CA 1
ATOM 782 C C . SER A 1 102 ? -23.821 11.197 -2.352 1.00 79.25 102 SER A C 1
ATOM 784 O O . SER A 1 102 ? -23.695 12.118 -3.162 1.00 79.25 102 SER A O 1
ATOM 786 N N . LEU A 1 103 ? -22.794 10.404 -2.037 1.00 76.88 103 LEU A N 1
ATOM 787 C CA . LEU A 1 103 ? -21.451 10.624 -2.552 1.00 76.88 103 LEU A CA 1
ATOM 788 C C . LEU A 1 103 ? -21.378 10.269 -4.045 1.00 76.88 103 LEU A C 1
ATOM 790 O O . LEU A 1 103 ? -21.704 9.155 -4.455 1.00 76.88 103 LEU A O 1
ATOM 794 N N . ALA A 1 104 ? -20.918 11.213 -4.870 1.00 79.44 104 ALA A N 1
ATOM 795 C CA . ALA A 1 104 ? -20.767 10.978 -6.301 1.00 79.44 104 ALA A CA 1
ATOM 796 C C . ALA A 1 104 ? -19.829 9.776 -6.570 1.00 79.44 104 ALA A C 1
ATOM 798 O O . ALA A 1 104 ? -18.818 9.630 -5.879 1.00 79.44 104 ALA A O 1
ATOM 799 N N . PRO A 1 105 ? -20.070 8.944 -7.606 1.00 73.81 105 PRO A N 1
ATOM 800 C CA . PRO A 1 105 ? -19.300 7.714 -7.836 1.00 73.81 105 PRO A CA 1
ATOM 801 C C . PRO A 1 105 ? -17.777 7.907 -7.927 1.00 73.81 105 PRO A C 1
ATOM 803 O O . PRO A 1 105 ? -17.009 7.051 -7.487 1.00 73.81 105 PRO A O 1
ATOM 806 N N . HIS A 1 106 ? -17.327 9.045 -8.466 1.00 74.38 106 HIS A N 1
ATOM 807 C CA . HIS A 1 106 ? -15.907 9.391 -8.598 1.00 74.38 106 HIS A CA 1
ATOM 808 C C . HIS A 1 106 ? -15.250 9.837 -7.282 1.00 74.38 106 HIS A C 1
ATOM 810 O O . HIS A 1 106 ? -14.025 9.861 -7.200 1.00 74.38 106 HIS A O 1
ATOM 816 N N . LEU A 1 107 ? -16.049 10.161 -6.264 1.00 75.56 107 LEU A N 1
ATOM 817 C CA . LEU A 1 107 ? -15.600 10.526 -4.921 1.00 75.56 107 LEU A CA 1
ATOM 818 C C . LEU A 1 107 ? -15.576 9.326 -3.971 1.00 75.56 107 LEU A C 1
ATOM 820 O O . LEU A 1 107 ? -15.112 9.458 -2.843 1.00 75.56 107 LEU A O 1
ATOM 824 N N . THR A 1 108 ? -16.049 8.154 -4.410 1.00 84.00 108 THR A N 1
ATOM 825 C CA . THR A 1 108 ? -15.999 6.945 -3.583 1.00 84.00 108 THR A CA 1
ATOM 826 C C . THR A 1 108 ? -14.557 6.621 -3.181 1.00 84.00 108 THR A C 1
ATOM 828 O O . THR A 1 108 ? -13.646 6.765 -4.005 1.00 84.00 108 THR A O 1
ATOM 831 N N . PRO A 1 109 ? -14.327 6.119 -1.956 1.00 82.56 109 PRO A N 1
ATOM 832 C CA . PRO A 1 109 ? -12.999 5.700 -1.511 1.00 82.56 109 PRO A CA 1
ATOM 833 C C . PRO A 1 109 ? -12.322 4.723 -2.491 1.00 82.56 109 PRO A C 1
ATOM 835 O O . PRO A 1 109 ? -11.134 4.852 -2.784 1.00 82.56 109 PRO A O 1
ATOM 838 N N . GLN A 1 110 ? -13.104 3.822 -3.104 1.00 82.75 110 GLN A N 1
ATOM 839 C CA . GLN A 1 110 ? -12.650 2.926 -4.172 1.00 82.75 110 GLN A CA 1
ATOM 840 C C . GLN A 1 110 ? -12.198 3.673 -5.438 1.00 82.75 110 GLN A C 1
ATOM 842 O O . GLN A 1 110 ? -11.154 3.343 -6.013 1.00 82.75 110 GLN A O 1
ATOM 847 N N . ALA A 1 111 ? -12.974 4.651 -5.915 1.00 85.38 111 ALA A N 1
ATOM 848 C CA . ALA A 1 111 ? -12.591 5.446 -7.078 1.00 85.38 111 ALA A CA 1
ATOM 849 C C . ALA A 1 111 ? -11.325 6.260 -6.790 1.00 85.38 111 ALA A C 1
ATOM 851 O O . ALA A 1 111 ? -10.409 6.265 -7.615 1.00 85.38 111 ALA A O 1
ATOM 852 N N . LYS A 1 112 ? -11.238 6.861 -5.599 1.00 87.88 112 LYS A N 1
ATOM 853 C CA . LYS A 1 112 ? -10.084 7.640 -5.142 1.00 87.88 112 LYS A CA 1
ATOM 854 C C . LYS A 1 112 ? -8.804 6.801 -5.122 1.00 87.88 112 LYS A C 1
ATOM 856 O O . LYS A 1 112 ? -7.855 7.165 -5.817 1.00 87.88 112 LYS A O 1
ATOM 861 N N . ILE A 1 113 ? -8.793 5.646 -4.443 1.00 88.00 113 ILE A N 1
ATOM 862 C CA . ILE A 1 113 ? -7.599 4.779 -4.414 1.00 88.00 113 ILE A CA 1
ATOM 863 C C . ILE A 1 113 ? -7.245 4.259 -5.815 1.00 88.00 113 ILE A C 1
ATOM 865 O O . ILE A 1 113 ? -6.076 4.223 -6.186 1.00 88.00 113 ILE A O 1
ATOM 869 N N . THR A 1 114 ? -8.241 3.943 -6.652 1.00 88.81 114 THR A N 1
ATOM 870 C CA . THR A 1 114 ? -7.992 3.523 -8.042 1.00 88.81 114 THR A CA 1
ATOM 871 C C . THR A 1 114 ? -7.270 4.617 -8.834 1.00 88.81 114 THR A C 1
ATOM 873 O O . THR A 1 114 ? -6.325 4.317 -9.562 1.00 88.81 114 THR A O 1
ATOM 876 N N . GLN A 1 115 ? -7.689 5.881 -8.710 1.00 89.69 115 GLN A N 1
ATOM 877 C CA . GLN A 1 115 ? -7.037 6.990 -9.414 1.00 89.69 115 GLN A CA 1
ATOM 878 C C . GLN A 1 115 ? -5.647 7.296 -8.855 1.00 89.69 115 GLN A C 1
ATOM 880 O O . GLN A 1 115 ? -4.733 7.522 -9.643 1.00 89.69 115 GLN A O 1
ATOM 885 N N . GLN A 1 116 ? -5.457 7.234 -7.534 1.00 91.50 116 GLN A N 1
ATOM 886 C CA . GLN A 1 116 ? -4.140 7.394 -6.908 1.00 91.50 116 GLN A CA 1
ATOM 887 C C . GLN A 1 116 ? -3.150 6.336 -7.410 1.00 91.50 116 GLN A C 1
ATOM 889 O O . GLN A 1 116 ? -2.063 6.679 -7.867 1.00 91.50 116 GLN A O 1
ATOM 894 N N . LEU A 1 117 ? -3.545 5.059 -7.423 1.00 91.75 117 LEU A N 1
ATOM 895 C CA . LEU A 1 117 ? -2.693 3.984 -7.938 1.00 91.75 117 LEU A CA 1
ATOM 896 C C . LEU A 1 117 ? -2.408 4.147 -9.435 1.00 91.75 117 LEU A C 1
ATOM 898 O O . LEU A 1 117 ? -1.271 3.967 -9.867 1.00 91.75 117 LEU A O 1
ATOM 902 N N . ARG A 1 118 ? -3.406 4.542 -10.239 1.00 91.31 118 ARG A N 1
ATOM 903 C CA . ARG A 1 118 ? -3.181 4.854 -11.661 1.00 91.31 118 ARG A CA 1
ATOM 904 C C . ARG A 1 118 ? -2.180 5.988 -11.832 1.00 91.31 118 ARG A C 1
ATOM 906 O O . ARG A 1 118 ? -1.285 5.857 -12.657 1.00 91.31 118 ARG A O 1
ATOM 913 N N . PHE A 1 119 ? -2.312 7.062 -11.061 1.00 93.31 119 PHE A N 1
ATOM 914 C CA . PHE A 1 119 ? -1.381 8.184 -11.089 1.00 93.31 119 PHE A CA 1
ATOM 915 C C . PHE A 1 119 ? 0.046 7.732 -10.759 1.00 93.31 119 PHE A C 1
ATOM 917 O O . PHE A 1 119 ? 0.957 8.018 -11.534 1.00 93.31 119 PHE A O 1
ATOM 924 N N . ILE A 1 120 ? 0.224 6.946 -9.690 1.00 93.25 120 ILE A N 1
ATOM 925 C CA . ILE A 1 120 ? 1.529 6.393 -9.299 1.00 93.25 120 ILE A CA 1
ATOM 926 C C . ILE A 1 120 ? 2.141 5.580 -10.443 1.00 93.25 120 ILE A C 1
ATOM 928 O O . ILE A 1 120 ? 3.273 5.842 -10.842 1.00 93.25 120 ILE A O 1
ATOM 932 N N . PHE A 1 121 ? 1.402 4.632 -11.026 1.00 90.88 121 PHE A N 1
ATOM 933 C CA . PHE A 1 121 ? 1.953 3.772 -12.076 1.00 90.88 121 PHE A CA 1
ATOM 934 C C . PHE A 1 121 ? 2.145 4.475 -13.426 1.00 90.88 121 PHE A C 1
ATOM 936 O O . PHE A 1 121 ? 3.022 4.079 -14.194 1.00 90.88 121 PHE A O 1
ATOM 943 N N . ILE A 1 122 ? 1.351 5.501 -13.742 1.00 91.44 122 ILE A N 1
ATOM 944 C CA . ILE A 1 122 ? 1.591 6.353 -14.915 1.00 91.44 122 ILE A CA 1
ATOM 945 C C . ILE A 1 122 ? 2.875 7.157 -14.701 1.00 91.44 122 ILE A C 1
ATOM 947 O O . ILE A 1 122 ? 3.744 7.136 -15.569 1.00 91.44 122 ILE A O 1
ATOM 951 N N . GLY A 1 123 ? 3.034 7.798 -13.540 1.00 91.56 123 GLY A N 1
ATOM 952 C CA . GLY A 1 123 ? 4.254 8.529 -13.194 1.00 91.56 123 GLY A CA 1
ATOM 953 C C . GLY A 1 123 ? 5.489 7.628 -13.224 1.00 91.56 123 GLY A C 1
ATOM 954 O O . GLY A 1 123 ? 6.478 7.960 -13.873 1.00 91.56 123 GLY A O 1
ATOM 955 N N . ALA A 1 124 ? 5.393 6.437 -12.630 1.00 91.62 124 ALA A N 1
ATOM 956 C CA . ALA A 1 124 ? 6.468 5.449 -12.598 1.00 91.62 124 ALA A CA 1
ATOM 957 C C . ALA A 1 124 ? 6.957 5.027 -13.993 1.00 91.62 124 ALA A C 1
ATOM 959 O O . ALA A 1 124 ? 8.132 4.726 -14.146 1.00 91.62 124 ALA A O 1
ATOM 960 N N . ARG A 1 125 ? 6.097 5.031 -15.025 1.00 88.94 125 ARG A N 1
ATOM 961 C CA . ARG A 1 125 ? 6.506 4.703 -16.410 1.00 88.94 125 ARG A CA 1
ATOM 962 C C . ARG A 1 125 ? 7.427 5.739 -17.046 1.00 88.94 125 ARG A C 1
ATOM 964 O O . ARG A 1 125 ? 8.101 5.425 -18.022 1.00 88.94 125 ARG A O 1
ATOM 971 N N . HIS A 1 126 ? 7.372 6.976 -16.568 1.00 90.25 126 HIS A N 1
ATOM 972 C CA . HIS A 1 126 ? 8.151 8.091 -17.103 1.00 90.25 126 HIS A CA 1
ATOM 973 C C . HIS A 1 126 ? 9.276 8.516 -16.159 1.00 90.25 126 HIS A C 1
ATOM 975 O O . HIS A 1 126 ? 10.122 9.328 -16.534 1.00 90.25 126 HIS A O 1
ATOM 981 N N . TRP A 1 127 ? 9.294 7.974 -14.943 1.00 93.62 127 TRP A N 1
ATOM 982 C CA . TRP A 1 127 ? 10.341 8.230 -13.976 1.00 93.62 127 TRP A CA 1
ATOM 983 C C . TRP A 1 127 ? 11.618 7.487 -14.374 1.00 93.62 127 TRP A C 1
ATOM 985 O O . TRP A 1 127 ? 11.583 6.315 -14.730 1.00 93.62 127 TRP A O 1
ATOM 995 N N . ARG A 1 128 ? 12.763 8.173 -14.318 1.00 89.69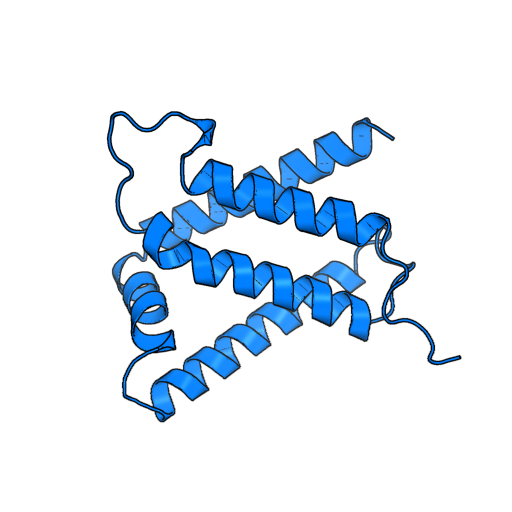 128 ARG A N 1
ATOM 996 C CA . ARG A 1 128 ? 14.074 7.604 -14.682 1.00 89.69 128 ARG A CA 1
ATOM 997 C C . ARG A 1 128 ? 14.785 6.920 -13.509 1.00 89.69 128 ARG A C 1
ATOM 999 O O . ARG A 1 128 ? 15.953 6.576 -13.627 1.00 89.69 128 ARG A O 1
ATOM 1006 N N . GLY A 1 129 ? 14.078 6.725 -12.398 1.00 87.69 129 GLY A N 1
ATOM 1007 C CA . GLY A 1 129 ? 14.635 6.211 -11.154 1.00 87.69 129 GLY A CA 1
ATOM 1008 C C . GLY A 1 129 ? 15.295 7.300 -10.314 1.00 87.69 129 GLY A C 1
ATOM 1009 O O . GLY A 1 129 ? 15.142 8.499 -10.566 1.00 87.69 129 GLY A O 1
ATOM 1010 N N . LEU A 1 130 ? 15.999 6.862 -9.275 1.00 87.44 130 LEU A N 1
ATOM 1011 C CA . LEU A 1 130 ? 16.817 7.739 -8.450 1.00 87.44 130 LEU A CA 1
ATOM 1012 C C . LEU A 1 130 ? 17.872 8.387 -9.347 1.00 87.44 130 LEU A C 1
ATOM 1014 O O . LEU A 1 130 ? 18.610 7.681 -10.031 1.00 87.44 130 LEU A O 1
ATOM 1018 N N . GLY A 1 131 ? 17.891 9.722 -9.385 1.00 78.44 131 GLY A N 1
ATOM 1019 C CA . GLY A 1 131 ? 18.913 10.445 -10.127 1.00 78.44 131 GLY A CA 1
ATOM 1020 C C . GLY A 1 131 ? 20.282 9.968 -9.665 1.00 78.44 131 GLY A C 1
ATOM 1021 O O . GLY A 1 131 ? 20.541 9.906 -8.462 1.00 78.44 131 GLY A O 1
ATOM 1022 N N . SER A 1 132 ? 21.145 9.609 -10.612 1.00 58.81 132 SER A N 1
ATOM 1023 C CA . SER A 1 132 ? 22.575 9.618 -10.352 1.00 58.81 132 SER A CA 1
ATOM 1024 C C . SER A 1 132 ? 22.887 11.010 -9.813 1.00 58.81 132 SER A C 1
ATOM 1026 O O . SER A 1 132 ? 22.516 12.003 -10.438 1.00 58.81 132 SER A O 1
ATOM 1028 N N . HIS A 1 133 ? 23.459 11.090 -8.615 1.00 45.44 133 HIS A N 1
ATOM 1029 C CA . HIS A 1 133 ? 24.193 12.285 -8.238 1.00 45.44 133 HIS A CA 1
ATOM 1030 C C . HIS A 1 133 ? 25.265 12.486 -9.319 1.00 45.44 133 HIS A C 1
ATOM 1032 O O . HIS A 1 133 ? 26.248 11.749 -9.326 1.00 45.44 133 HIS A O 1
ATOM 1038 N N . ASP A 1 134 ? 25.013 13.404 -10.251 1.00 38.84 134 ASP A N 1
ATOM 1039 C CA . ASP A 1 134 ? 26.072 14.192 -10.878 1.00 38.84 134 ASP A CA 1
ATOM 1040 C C . ASP A 1 134 ? 26.428 15.335 -9.915 1.00 38.84 134 ASP A C 1
ATOM 1042 O O . ASP A 1 134 ? 25.486 15.963 -9.365 1.00 38.84 134 ASP A O 1
#

Foldseek 3Di:
DVVVLVVVLVVLLVVLVVVLVVCQVPVVVLVCLLACCPPPDPVSVVVSVVVLLVQLVVQLVVLVPDPLLVLEDSQQSSVLSSQLSVLVSNLSVLSSDDDPPPDDPCRRSSNVNSVSNSVSVVVSSVDNGDDDPD